Protein AF-A0AA96ZUB6-F1 (afdb_monomer)

Mean predicted aligned error: 4.88 Å

Organism: NCBI:txid3028295

Sequence (111 aa):
MSPQPDSWKSKRGGIHTTIIGERKGRKIASLVASQESVKKLIPGIIQSKGPSGGSFRAKVLRPDSRGNLRLLFTQGTSYQEIILVTTAADLAEGEAISDELNSLIEKELDE

Secondary structure (DSSP, 8-state):
-PPPTTHHHHHB-SS----SSHHHHHHHHHHHHH-TTEEEEEEEEEEESS-S-S-EEEEEEPP-TTS-EEEEEEETTEEEEEEEEES-SSHHHHHHHHHHHHHHHHHHHH-

Structure (mmCIF, N/CA/C/O backbone):
data_AF-A0AA96ZUB6-F1
#
_entry.id   AF-A0AA96ZUB6-F1
#
loop_
_atom_site.group_PDB
_atom_site.id
_atom_site.type_symbol
_atom_site.label_atom_id
_atom_site.label_alt_id
_atom_site.label_comp_id
_atom_site.label_asym_id
_atom_site.label_entity_id
_atom_site.label_seq_id
_atom_site.pdbx_PDB_ins_code
_atom_site.Cartn_x
_atom_site.Cartn_y
_atom_site.Cartn_z
_atom_site.occupancy
_atom_site.B_iso_or_equiv
_atom_site.auth_seq_id
_atom_site.auth_comp_id
_atom_site.auth_asym_id
_atom_site.auth_atom_id
_atom_site.pdbx_PDB_model_num
ATOM 1 N N . MET A 1 1 ? 11.528 -0.190 17.050 1.00 42.31 1 MET A N 1
ATOM 2 C CA . MET A 1 1 ? 11.278 -1.638 16.901 1.00 42.31 1 MET A CA 1
ATOM 3 C C . MET A 1 1 ? 11.464 -1.963 15.427 1.00 42.31 1 MET A C 1
ATOM 5 O O . MET A 1 1 ? 10.661 -1.499 14.630 1.00 42.31 1 MET A O 1
ATOM 9 N N . SER A 1 2 ? 12.552 -2.623 15.027 1.00 41.03 2 SER A N 1
ATOM 10 C CA . SER A 1 2 ? 12.730 -3.003 13.618 1.00 41.03 2 SER A CA 1
ATOM 11 C C . SER A 1 2 ? 11.619 -3.987 13.224 1.00 41.03 2 SER A C 1
ATOM 13 O O . SER A 1 2 ? 11.358 -4.910 14.002 1.00 41.03 2 SER A O 1
ATOM 15 N N . PRO A 1 3 ? 10.942 -3.813 12.076 1.00 48.19 3 PRO A N 1
ATOM 16 C CA . PRO A 1 3 ? 9.905 -4.745 11.647 1.00 48.19 3 PRO A CA 1
ATOM 17 C C . PRO A 1 3 ? 10.510 -6.148 11.526 1.00 48.19 3 PRO A C 1
ATOM 19 O O . PRO A 1 3 ? 11.584 -6.322 10.944 1.00 48.19 3 PRO A O 1
ATOM 22 N N . GLN A 1 4 ? 9.851 -7.149 12.123 1.00 55.59 4 GLN A N 1
ATOM 23 C CA . GLN A 1 4 ? 10.333 -8.528 12.072 1.00 55.59 4 GLN A CA 1
ATOM 24 C C . GLN A 1 4 ? 10.485 -8.971 10.605 1.00 55.59 4 GLN A C 1
ATOM 26 O O . GLN A 1 4 ? 9.552 -8.786 9.817 1.00 55.59 4 GLN A O 1
ATOM 31 N N . PRO A 1 5 ? 11.625 -9.580 10.229 1.00 50.56 5 PRO A N 1
ATOM 32 C CA . PRO A 1 5 ? 12.025 -9.775 8.833 1.00 50.56 5 PRO A CA 1
ATOM 33 C C . PRO A 1 5 ? 11.104 -10.682 7.992 1.00 50.56 5 PRO A C 1
ATOM 35 O O . PRO A 1 5 ? 11.268 -10.741 6.775 1.00 50.56 5 PRO A O 1
ATOM 38 N N . ASP A 1 6 ? 10.104 -11.332 8.595 1.00 55.72 6 ASP A N 1
ATOM 39 C CA . ASP A 1 6 ? 9.213 -12.290 7.929 1.00 55.72 6 ASP A CA 1
ATOM 40 C C . ASP A 1 6 ? 7.704 -12.017 8.101 1.00 55.72 6 ASP A C 1
ATOM 42 O O . ASP A 1 6 ? 6.893 -12.835 7.661 1.00 55.72 6 ASP A O 1
ATOM 46 N N . SER A 1 7 ? 7.288 -10.868 8.655 1.00 61.88 7 SER A N 1
ATOM 47 C CA . SER A 1 7 ? 5.857 -10.518 8.827 1.00 61.88 7 SER A CA 1
ATOM 48 C C . SER A 1 7 ? 5.041 -10.683 7.530 1.00 61.88 7 SER A C 1
ATOM 50 O O . SER A 1 7 ? 3.922 -11.200 7.529 1.00 61.88 7 SER A O 1
ATOM 52 N N . TRP A 1 8 ? 5.645 -10.327 6.395 1.00 74.75 8 TRP A N 1
ATOM 53 C CA . TRP A 1 8 ? 5.087 -10.486 5.054 1.00 74.75 8 TRP A CA 1
ATOM 54 C C . TRP A 1 8 ? 4.808 -11.938 4.655 1.00 74.75 8 TRP A C 1
ATOM 56 O O . TRP A 1 8 ? 3.825 -12.201 3.964 1.00 74.75 8 TRP A O 1
ATOM 66 N N . LYS A 1 9 ? 5.652 -12.905 5.040 1.00 78.81 9 LYS A N 1
ATOM 67 C CA . LYS A 1 9 ? 5.387 -14.323 4.738 1.00 78.81 9 LYS A CA 1
ATOM 68 C C . LYS A 1 9 ? 4.142 -14.803 5.472 1.00 78.81 9 LYS A C 1
ATOM 70 O O . LYS A 1 9 ? 3.338 -15.500 4.866 1.00 78.81 9 LYS A O 1
ATOM 75 N N . SER A 1 10 ? 3.971 -14.379 6.720 1.00 79.62 10 SER A N 1
ATOM 76 C CA . SER A 1 10 ? 2.849 -14.790 7.564 1.00 79.62 10 SER A CA 1
ATOM 77 C C . SER A 1 10 ? 1.522 -14.154 7.146 1.00 79.62 10 SER A C 1
ATOM 79 O O . SER A 1 10 ? 0.484 -14.801 7.242 1.00 79.62 10 SER A O 1
ATOM 81 N N . LYS A 1 11 ? 1.540 -12.904 6.660 1.00 84.62 11 LYS A N 1
ATOM 82 C CA . LYS A 1 11 ? 0.321 -12.173 6.261 1.00 84.62 11 LYS A CA 1
ATOM 83 C C . LYS A 1 11 ? 0.023 -12.186 4.762 1.00 84.62 11 LYS A C 1
ATOM 85 O O . LYS A 1 11 ? -0.990 -11.629 4.336 1.00 84.62 11 LYS A O 1
ATOM 90 N N . ARG A 1 12 ? 0.870 -12.800 3.936 1.00 82.06 12 ARG A N 1
ATOM 91 C CA . ARG A 1 12 ? 0.571 -12.973 2.511 1.00 82.06 12 ARG A CA 1
ATOM 92 C C . ARG A 1 12 ? -0.566 -13.961 2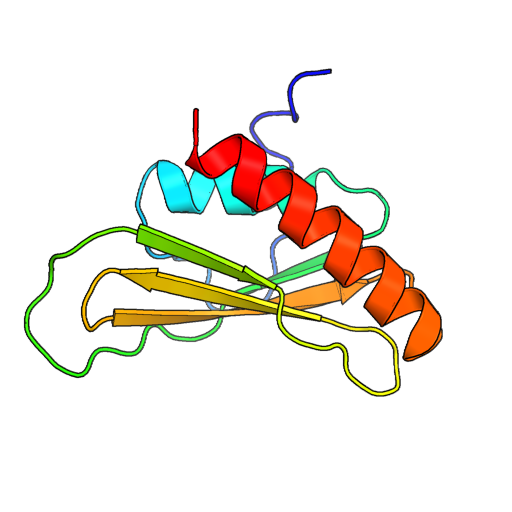.298 1.00 82.06 12 ARG A C 1
ATOM 94 O O . ARG A 1 12 ? -0.643 -14.991 2.956 1.00 82.06 12 ARG A O 1
ATOM 101 N N . GLY A 1 13 ? -1.387 -13.718 1.286 1.00 80.44 13 GLY A N 1
ATOM 102 C CA . GLY A 1 13 ? -2.204 -14.772 0.697 1.00 80.44 13 GLY A CA 1
ATOM 103 C C . GLY A 1 13 ? -2.593 -14.482 -0.744 1.00 80.44 13 GLY A C 1
ATOM 104 O O . GLY A 1 13 ? -2.094 -13.541 -1.348 1.00 80.44 13 GLY A O 1
ATOM 105 N N . GLY A 1 14 ? -3.494 -15.301 -1.283 1.00 82.25 14 GLY A N 1
ATOM 106 C CA . GLY A 1 14 ? -3.794 -15.312 -2.716 1.00 82.25 14 GLY A CA 1
ATOM 107 C C . GLY A 1 14 ? -2.869 -16.255 -3.489 1.00 82.25 14 GLY A C 1
ATOM 108 O O . GLY A 1 14 ? -2.034 -16.940 -2.903 1.00 82.25 14 GLY A O 1
ATOM 109 N N . ILE A 1 15 ? -3.064 -16.311 -4.807 1.00 83.62 15 ILE A N 1
ATOM 110 C CA . ILE A 1 15 ? -2.338 -17.223 -5.708 1.00 83.62 15 ILE A CA 1
ATOM 111 C C . ILE A 1 1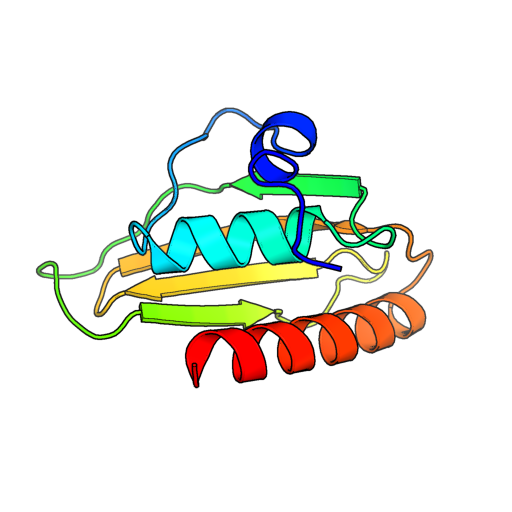5 ? -0.969 -16.641 -6.088 1.00 83.62 15 ILE A C 1
ATOM 113 O O . ILE A 1 15 ? 0.013 -17.369 -6.224 1.00 83.62 15 ILE A O 1
ATOM 117 N N . HIS A 1 16 ? -0.884 -15.319 -6.234 1.00 85.62 16 HIS A N 1
ATOM 118 C CA . HIS A 1 16 ? 0.352 -14.645 -6.607 1.00 85.62 16 HIS A CA 1
ATOM 119 C C . HIS A 1 16 ? 1.164 -14.297 -5.362 1.00 85.62 16 HIS A C 1
ATOM 121 O O . HIS A 1 16 ? 0.673 -13.671 -4.429 1.00 85.62 16 HIS A O 1
ATOM 127 N N . THR A 1 17 ? 2.433 -14.696 -5.352 1.00 85.88 17 THR A N 1
ATOM 128 C CA . THR A 1 17 ? 3.340 -14.471 -4.216 1.00 85.88 17 THR A CA 1
ATOM 129 C C . THR A 1 17 ? 4.523 -13.573 -4.570 1.00 85.88 17 THR A C 1
ATOM 131 O O . THR A 1 17 ? 5.202 -13.078 -3.664 1.00 85.88 17 THR A O 1
ATOM 134 N N . THR A 1 18 ? 4.753 -13.351 -5.866 1.00 91.00 18 THR A N 1
ATOM 135 C CA . THR A 1 18 ? 5.814 -12.503 -6.416 1.00 91.00 18 THR A CA 1
ATOM 136 C C . THR A 1 18 ? 5.439 -11.030 -6.308 1.00 91.00 18 THR A C 1
ATOM 138 O O . THR A 1 18 ? 4.308 -10.661 -6.619 1.00 91.00 18 THR A O 1
ATOM 141 N N . ILE A 1 19 ? 6.403 -10.194 -5.908 1.00 93.38 19 ILE A N 1
ATOM 142 C CA . ILE A 1 19 ? 6.264 -8.734 -5.861 1.00 93.38 19 ILE A CA 1
ATOM 143 C C . ILE A 1 19 ? 7.384 -8.027 -6.630 1.00 93.38 19 ILE A C 1
ATOM 145 O O . ILE A 1 19 ? 8.523 -8.500 -6.616 1.00 93.38 19 ILE A O 1
ATOM 149 N N . ILE A 1 20 ? 7.068 -6.904 -7.283 1.00 93.50 20 ILE A N 1
ATOM 150 C CA . ILE A 1 20 ? 8.054 -6.038 -7.962 1.00 93.50 20 ILE A CA 1
ATOM 151 C C . ILE A 1 20 ? 8.828 -5.149 -6.975 1.00 93.50 20 ILE A C 1
ATOM 153 O O . ILE A 1 20 ? 8.446 -5.024 -5.813 1.00 93.50 20 ILE A O 1
ATOM 157 N N . GLY A 1 21 ? 9.918 -4.515 -7.427 1.00 91.19 21 G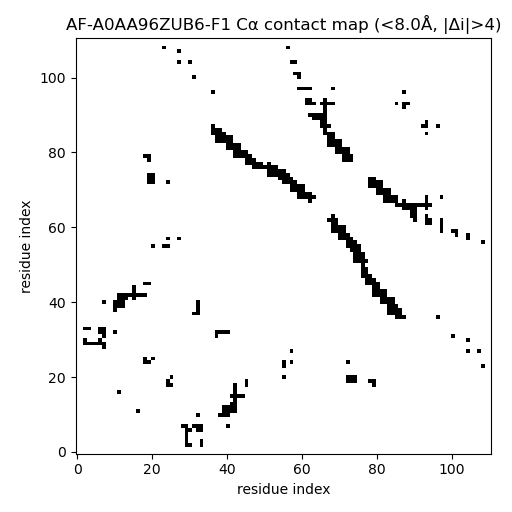LY A N 1
ATOM 158 C CA . GLY A 1 21 ? 10.728 -3.609 -6.599 1.00 91.19 21 GLY A CA 1
ATOM 159 C C . GLY A 1 21 ? 11.861 -4.266 -5.810 1.00 91.19 21 GLY A C 1
ATOM 160 O O . GLY A 1 21 ? 12.472 -3.609 -4.966 1.00 91.19 21 GLY A O 1
ATOM 161 N N . GLU A 1 22 ? 12.135 -5.550 -6.055 1.00 90.75 22 GLU A N 1
ATOM 162 C CA . GLU A 1 22 ? 13.236 -6.311 -5.451 1.00 90.75 22 GLU A CA 1
ATOM 163 C C . GLU A 1 22 ? 13.345 -6.116 -3.924 1.00 90.75 22 GLU A C 1
ATOM 165 O O . GLU A 1 22 ? 12.423 -6.456 -3.177 1.00 90.75 22 GLU A O 1
ATOM 170 N N . ARG A 1 23 ? 14.475 -5.577 -3.439 1.00 92.44 23 ARG A N 1
ATOM 171 C CA . ARG A 1 23 ? 14.728 -5.338 -2.016 1.00 92.44 23 ARG A CA 1
ATOM 172 C C . ARG A 1 23 ? 13.807 -4.261 -1.448 1.00 92.44 23 ARG A C 1
ATOM 174 O O . ARG A 1 23 ? 13.276 -4.472 -0.361 1.00 92.44 23 ARG A O 1
ATOM 181 N N . LYS A 1 24 ? 13.589 -3.153 -2.169 1.00 93.69 24 LYS A N 1
ATOM 182 C CA . LYS A 1 24 ? 12.699 -2.069 -1.717 1.00 93.69 24 LYS A CA 1
ATOM 183 C C . LYS A 1 24 ? 11.255 -2.563 -1.622 1.00 93.69 24 LYS A C 1
ATOM 185 O O . LYS A 1 24 ? 10.631 -2.411 -0.580 1.00 93.69 24 LYS A O 1
ATOM 190 N N . GLY A 1 25 ? 10.773 -3.268 -2.646 1.00 94.25 25 GLY A N 1
ATOM 191 C CA . GLY A 1 25 ? 9.438 -3.873 -2.651 1.00 94.25 25 GLY A CA 1
ATOM 192 C C . GLY A 1 25 ? 9.223 -4.842 -1.489 1.00 94.25 25 GLY A C 1
ATOM 193 O O . GLY A 1 25 ? 8.218 -4.754 -0.787 1.00 94.25 25 GLY A O 1
ATOM 194 N N . ARG A 1 26 ? 10.199 -5.721 -1.213 1.00 93.56 26 ARG A N 1
ATOM 195 C CA . ARG A 1 26 ? 10.151 -6.619 -0.045 1.00 93.56 26 ARG A CA 1
ATOM 196 C C . ARG A 1 26 ? 10.166 -5.863 1.284 1.00 93.56 26 ARG A C 1
ATOM 198 O O . ARG A 1 26 ? 9.415 -6.243 2.176 1.00 93.56 26 ARG A O 1
ATOM 205 N N . LYS A 1 27 ? 10.984 -4.814 1.418 1.00 94.75 27 LYS A N 1
ATOM 206 C CA . LYS A 1 27 ? 11.076 -4.008 2.648 1.00 94.75 27 LYS A CA 1
ATOM 207 C C . LYS A 1 27 ? 9.743 -3.316 2.942 1.00 94.75 27 LYS A C 1
ATOM 209 O O . LYS A 1 27 ? 9.213 -3.491 4.034 1.00 94.75 27 LYS A O 1
ATOM 214 N N . ILE A 1 28 ? 9.140 -2.672 1.938 1.00 96.81 28 ILE A N 1
ATOM 215 C CA . ILE A 1 28 ? 7.816 -2.046 2.065 1.00 96.81 28 ILE A CA 1
ATOM 216 C C . ILE A 1 28 ? 6.727 -3.078 2.370 1.00 96.81 28 ILE A C 1
ATOM 218 O O . ILE A 1 28 ? 5.920 -2.871 3.272 1.00 96.81 28 ILE A O 1
ATOM 222 N N . ALA A 1 29 ? 6.708 -4.215 1.672 1.00 94.94 29 ALA A N 1
ATOM 223 C CA . ALA A 1 29 ? 5.719 -5.259 1.927 1.00 94.94 29 ALA A CA 1
ATOM 224 C C . ALA A 1 29 ? 5.805 -5.802 3.369 1.00 94.94 29 ALA A C 1
ATOM 226 O O . ALA A 1 29 ? 4.774 -6.004 4.010 1.00 94.94 29 ALA A O 1
ATOM 227 N N . SER A 1 30 ? 7.017 -5.987 3.904 1.00 94.44 30 SER A N 1
ATOM 228 C CA . SER A 1 30 ? 7.232 -6.377 5.305 1.00 94.44 30 SER A CA 1
ATOM 229 C C . SER A 1 30 ? 6.866 -5.273 6.297 1.00 94.44 30 SER A C 1
ATOM 231 O O . SER A 1 30 ? 6.270 -5.568 7.335 1.00 94.44 30 SER A O 1
ATOM 233 N N . LEU A 1 31 ? 7.170 -4.011 5.982 1.00 95.75 31 LEU A N 1
ATOM 234 C CA . LEU A 1 31 ? 6.783 -2.859 6.795 1.00 95.75 31 LEU A CA 1
ATOM 235 C C . LEU A 1 31 ? 5.258 -2.787 6.936 1.00 95.75 31 LEU A C 1
ATOM 237 O O . LEU A 1 31 ? 4.747 -2.787 8.053 1.00 95.75 31 LEU A O 1
ATOM 241 N N . VAL A 1 32 ? 4.524 -2.834 5.824 1.00 95.88 32 VAL A N 1
ATOM 242 C CA . VAL A 1 32 ? 3.052 -2.817 5.832 1.00 95.88 32 VAL A CA 1
ATOM 243 C C . VAL A 1 32 ? 2.495 -4.052 6.547 1.00 95.88 32 VAL A C 1
ATOM 245 O O . VAL A 1 32 ? 1.590 -3.938 7.366 1.00 95.88 32 VAL A O 1
ATOM 248 N N . ALA A 1 33 ? 3.069 -5.236 6.317 1.00 94.31 33 ALA A N 1
ATOM 249 C CA . ALA A 1 33 ? 2.653 -6.455 7.009 1.00 94.31 33 ALA A CA 1
ATOM 250 C C . ALA A 1 33 ? 2.918 -6.433 8.523 1.00 94.31 33 ALA A C 1
ATOM 252 O O . ALA A 1 33 ? 2.235 -7.132 9.271 1.00 94.31 33 ALA A O 1
ATOM 253 N N . SER A 1 34 ? 3.886 -5.654 9.005 1.00 93.88 34 SER A N 1
ATOM 254 C CA . SER A 1 34 ? 4.132 -5.535 10.445 1.00 93.88 34 SER A CA 1
ATOM 255 C C . SER A 1 34 ? 3.076 -4.715 11.187 1.00 93.88 34 SER A C 1
ATOM 257 O O . SER A 1 34 ? 2.967 -4.872 12.399 1.00 93.88 34 SER A O 1
ATOM 259 N N . GLN A 1 35 ? 2.260 -3.921 10.486 1.00 94.88 35 GLN A N 1
ATOM 260 C CA . GLN A 1 35 ? 1.218 -3.122 11.128 1.00 94.88 35 GLN A CA 1
ATOM 2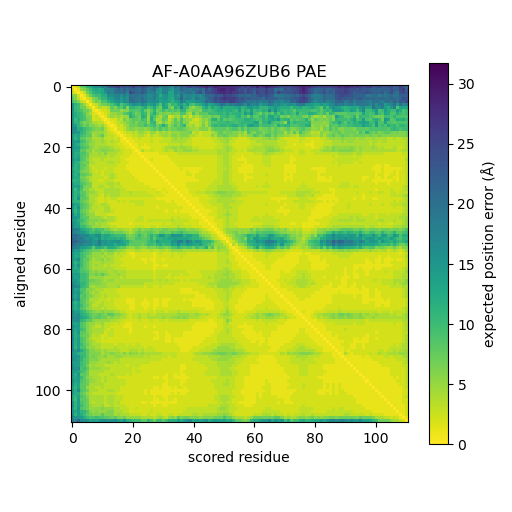61 C C . GLN A 1 35 ? 0.076 -3.996 11.642 1.00 94.88 35 GLN A C 1
ATOM 263 O O . GLN A 1 35 ? -0.399 -4.901 10.946 1.00 94.88 35 GLN A O 1
ATOM 268 N N . GLU A 1 36 ? -0.377 -3.726 12.865 1.00 94.00 36 GLU A N 1
ATOM 269 C CA . GLU A 1 36 ? -1.499 -4.435 13.493 1.00 94.00 36 GLU A CA 1
ATOM 270 C C . GLU A 1 36 ? -2.812 -4.195 12.738 1.00 94.00 36 GLU A C 1
ATOM 272 O O . GLU A 1 36 ? -3.607 -5.117 12.553 1.00 94.00 36 GLU A O 1
ATOM 277 N N . SER A 1 37 ? -2.965 -2.991 12.185 1.00 95.06 37 SER A N 1
ATOM 278 C CA . SER A 1 37 ? -4.102 -2.583 11.361 1.00 95.06 37 SER A CA 1
ATOM 279 C C . SER A 1 37 ? -4.225 -3.350 10.038 1.00 95.06 37 SER A C 1
ATOM 281 O O . SER A 1 37 ? -5.286 -3.344 9.413 1.00 95.06 37 SER A O 1
ATOM 283 N N . VAL A 1 38 ? -3.173 -4.057 9.604 1.00 96.81 38 VAL A N 1
ATOM 284 C CA . VAL A 1 38 ? -3.159 -4.858 8.374 1.00 96.81 38 VAL A CA 1
ATOM 285 C C . VAL A 1 38 ? -3.260 -6.338 8.722 1.00 96.81 38 VAL A C 1
ATOM 287 O O . VAL A 1 38 ? -2.326 -6.945 9.245 1.00 96.81 38 VAL A O 1
ATOM 290 N N . LYS A 1 39 ? -4.381 -6.965 8.365 1.00 95.44 39 LYS A N 1
ATOM 291 C CA . LYS A 1 39 ? -4.611 -8.403 8.565 1.00 95.44 39 LYS A CA 1
ATOM 292 C C . LYS A 1 39 ? -3.915 -9.240 7.500 1.00 95.44 39 LYS A C 1
ATOM 294 O O . LYS A 1 39 ? -3.360 -10.294 7.804 1.00 95.44 39 LYS A O 1
ATOM 299 N N . LYS A 1 40 ? -3.980 -8.801 6.240 1.00 95.19 40 LYS A N 1
ATOM 300 C CA . LYS A 1 40 ? -3.534 -9.600 5.094 1.00 95.19 40 LYS A CA 1
ATOM 301 C C . LYS A 1 40 ? -3.094 -8.729 3.929 1.00 95.19 40 LYS A C 1
ATOM 303 O O . LYS A 1 40 ? -3.678 -7.678 3.691 1.00 95.19 40 LYS A O 1
ATOM 308 N N . LEU A 1 41 ? -2.123 -9.220 3.164 1.00 96.38 41 LEU A N 1
ATOM 309 C CA . LEU A 1 41 ? -1.715 -8.647 1.887 1.00 96.38 41 LEU A CA 1
ATOM 310 C C . LEU A 1 41 ? -1.923 -9.672 0.772 1.00 96.38 41 LEU A C 1
ATOM 312 O O . LEU A 1 41 ? -1.497 -10.823 0.889 1.00 96.38 41 LEU A O 1
ATOM 316 N N . ILE A 1 42 ? -2.575 -9.257 -0.309 1.00 95.81 42 ILE A N 1
ATOM 317 C CA . ILE A 1 42 ? -2.926 -10.119 -1.438 1.00 95.81 42 ILE A CA 1
ATOM 318 C C . ILE A 1 42 ? -2.334 -9.509 -2.711 1.00 95.81 42 ILE A C 1
ATOM 320 O O . ILE A 1 42 ? -2.889 -8.541 -3.236 1.00 95.81 42 ILE A O 1
ATOM 324 N N . PRO A 1 43 ? -1.199 -10.034 -3.203 1.00 95.75 43 PRO A N 1
ATOM 325 C CA . PRO A 1 43 ? -0.591 -9.551 -4.434 1.00 95.75 43 PRO A CA 1
ATOM 326 C C . PRO A 1 43 ? -1.467 -9.856 -5.648 1.00 95.75 43 PRO A C 1
ATOM 328 O O . PRO A 1 43 ? -1.962 -10.973 -5.811 1.00 95.75 43 PRO A O 1
ATOM 331 N N . GLY A 1 44 ? -1.619 -8.867 -6.522 1.00 95.06 44 GLY A N 1
ATOM 332 C CA . GLY A 1 44 ? -2.171 -9.036 -7.858 1.00 95.06 44 GLY A CA 1
ATOM 333 C C . GLY A 1 44 ? -1.115 -9.452 -8.881 1.00 95.06 44 GLY A C 1
ATOM 334 O O . GLY A 1 44 ? 0.066 -9.645 -8.570 1.00 95.06 44 GLY A O 1
ATOM 335 N N . ILE A 1 45 ? -1.553 -9.566 -10.133 1.00 95.38 45 ILE A N 1
ATOM 336 C CA . ILE A 1 45 ? -0.665 -9.773 -11.280 1.00 95.38 45 ILE A CA 1
ATOM 337 C C . ILE A 1 45 ? 0.255 -8.565 -11.492 1.00 95.38 45 ILE A C 1
ATOM 339 O O . ILE A 1 45 ? -0.098 -7.429 -11.177 1.00 95.38 45 ILE A O 1
ATOM 343 N N . ILE A 1 46 ? 1.432 -8.815 -12.061 1.00 94.62 46 ILE A N 1
ATOM 344 C CA . ILE A 1 46 ? 2.349 -7.755 -12.485 1.00 94.62 46 ILE A CA 1
ATOM 345 C C . ILE A 1 46 ? 1.945 -7.332 -13.894 1.00 94.62 46 ILE A C 1
ATOM 347 O O . ILE A 1 46 ? 1.870 -8.167 -14.795 1.00 94.62 46 ILE A O 1
ATOM 351 N N . GLN A 1 47 ? 1.695 -6.041 -14.087 1.00 94.31 47 GLN A N 1
ATOM 352 C CA . GLN A 1 47 ? 1.350 -5.471 -15.384 1.00 94.31 47 GLN A CA 1
ATOM 353 C C . GLN A 1 47 ? 2.510 -4.608 -15.878 1.00 94.31 47 GLN A C 1
ATOM 355 O O . GLN A 1 47 ? 3.055 -3.808 -15.123 1.00 94.31 47 GLN A O 1
ATOM 360 N N . SER A 1 48 ? 2.888 -4.752 -17.149 1.00 92.50 48 SER A N 1
ATOM 361 C CA . SER A 1 48 ? 3.923 -3.929 -17.782 1.00 92.50 48 SER A CA 1
ATOM 362 C C . SER A 1 48 ? 3.453 -3.432 -19.142 1.00 92.50 48 SER A C 1
ATOM 364 O O . SER A 1 48 ? 2.804 -4.169 -19.885 1.00 92.50 48 SER A O 1
ATOM 366 N N . LYS A 1 49 ? 3.771 -2.173 -19.460 1.00 86.44 49 LYS A N 1
ATOM 367 C CA . LYS A 1 49 ? 3.458 -1.538 -20.751 1.00 86.44 49 LYS A CA 1
ATOM 368 C C . LYS A 1 49 ? 4.700 -1.190 -21.579 1.00 86.44 49 LYS A C 1
ATOM 370 O O . LYS A 1 49 ? 4.579 -0.502 -22.587 1.00 86.44 49 LYS A O 1
ATOM 375 N N . GLY A 1 50 ? 5.889 -1.627 -21.169 1.00 82.56 50 GLY A N 1
ATOM 376 C CA . GLY A 1 50 ? 7.127 -1.272 -21.853 1.00 82.56 50 GLY A CA 1
ATOM 377 C C . GLY A 1 50 ? 8.360 -1.967 -21.275 1.00 82.56 50 GLY A C 1
ATOM 378 O O . GLY A 1 50 ? 8.231 -2.882 -20.459 1.00 82.56 50 GLY A O 1
ATOM 379 N N . PRO A 1 51 ? 9.562 -1.553 -21.708 1.00 74.50 51 PRO A N 1
ATOM 380 C CA . PRO A 1 51 ? 10.805 -2.119 -21.210 1.00 74.50 51 PRO A CA 1
ATOM 381 C C . PRO A 1 51 ? 10.983 -1.859 -19.710 1.00 74.50 51 PRO A C 1
ATOM 383 O O . PRO A 1 51 ? 10.565 -0.829 -19.168 1.00 74.50 51 PRO A O 1
ATOM 386 N N . SER A 1 52 ? 11.610 -2.832 -19.054 1.00 68.50 52 SER A N 1
ATOM 387 C CA . SER A 1 52 ? 11.904 -2.843 -17.623 1.00 68.50 52 SER A CA 1
ATOM 388 C C . SER A 1 52 ? 12.936 -1.770 -17.256 1.00 68.50 52 SER A C 1
ATOM 390 O O . SER A 1 52 ? 13.905 -1.567 -17.983 1.00 68.50 52 SER A O 1
ATOM 392 N N . GLY A 1 53 ? 12.763 -1.107 -16.110 1.00 75.50 53 GLY A N 1
ATOM 393 C CA . GLY A 1 53 ? 13.705 -0.107 -15.594 1.00 75.50 53 GLY A CA 1
ATOM 394 C C . GLY A 1 53 ? 13.022 0.941 -14.716 1.00 75.50 53 GLY A C 1
ATOM 395 O O . GLY A 1 53 ? 11.834 0.830 -14.437 1.00 75.50 53 GLY A O 1
ATOM 396 N N . GLY A 1 54 ? 13.758 1.971 -14.293 1.00 85.94 54 GLY A N 1
ATOM 397 C CA . GLY A 1 54 ? 13.211 3.124 -13.567 1.00 85.94 54 GLY A CA 1
ATOM 398 C C . GLY A 1 54 ? 13.182 2.991 -12.041 1.00 85.94 54 GLY A C 1
ATOM 399 O O . GLY A 1 54 ? 13.530 1.958 -11.468 1.00 85.94 54 GLY A O 1
ATOM 400 N N . SER A 1 55 ? 12.790 4.081 -11.375 1.00 90.94 55 SER A N 1
ATOM 401 C CA . SER A 1 55 ? 12.728 4.141 -9.916 1.00 90.94 55 SER A CA 1
ATOM 402 C C . SER A 1 55 ? 11.523 3.384 -9.365 1.00 90.94 55 SER A C 1
ATOM 404 O O . SER A 1 55 ? 10.434 3.397 -9.944 1.00 90.94 55 SER A O 1
ATOM 406 N N . PHE A 1 56 ? 11.740 2.718 -8.232 1.00 95.06 56 PHE A N 1
ATOM 407 C CA . PHE A 1 56 ? 10.676 2.089 -7.464 1.00 95.06 56 PHE A CA 1
ATOM 408 C C . PHE A 1 56 ? 9.905 3.147 -6.674 1.00 95.06 56 PHE A C 1
ATOM 410 O O . PHE A 1 56 ? 10.511 3.997 -6.022 1.00 95.06 56 PHE A O 1
ATOM 417 N N . ARG A 1 57 ? 8.577 3.071 -6.716 1.00 96.00 57 ARG A N 1
ATOM 418 C CA . ARG A 1 57 ? 7.659 3.866 -5.900 1.00 96.00 57 ARG A CA 1
ATOM 419 C C . ARG A 1 57 ? 6.613 2.945 -5.291 1.00 96.00 57 ARG A C 1
ATOM 421 O O . ARG A 1 57 ? 6.199 1.971 -5.922 1.00 96.00 57 ARG A O 1
ATOM 428 N N . ALA A 1 58 ? 6.162 3.292 -4.097 1.00 97.75 58 ALA A N 1
ATOM 429 C CA . ALA A 1 58 ? 5.056 2.632 -3.427 1.00 97.75 58 ALA A CA 1
ATOM 430 C C . ALA A 1 58 ? 4.092 3.691 -2.894 1.00 97.75 58 ALA A C 1
ATOM 432 O O . ALA A 1 58 ? 4.537 4.721 -2.395 1.00 97.75 58 ALA A O 1
ATOM 433 N N . LYS A 1 59 ? 2.786 3.453 -3.023 1.00 98.12 59 LYS A N 1
ATOM 434 C CA . LYS A 1 59 ? 1.756 4.348 -2.487 1.00 98.12 59 LYS A CA 1
ATOM 435 C C . LYS A 1 59 ? 0.514 3.568 -2.086 1.00 98.12 59 LYS A C 1
ATOM 437 O O . LYS A 1 59 ? 0.047 2.725 -2.853 1.00 98.12 59 LYS A O 1
ATOM 442 N N . VAL A 1 60 ? -0.038 3.870 -0.918 1.00 98.38 60 VAL A N 1
ATOM 443 C CA . VAL A 1 60 ? -1.359 3.387 -0.515 1.00 98.38 60 VAL A CA 1
ATOM 444 C C . VAL A 1 60 ? -2.420 4.310 -1.109 1.00 98.38 60 VAL A C 1
ATOM 446 O O . VAL A 1 60 ? -2.359 5.533 -0.984 1.00 98.38 60 VAL A O 1
ATOM 449 N N . LEU A 1 61 ? -3.356 3.708 -1.833 1.00 98.12 61 LEU A N 1
ATOM 450 C CA . LEU A 1 61 ? -4.489 4.367 -2.464 1.00 98.12 61 LEU A CA 1
ATOM 451 C C . LEU A 1 61 ? -5.656 4.479 -1.483 1.00 98.12 61 LEU A C 1
ATOM 453 O O . LEU A 1 61 ? -5.696 3.801 -0.458 1.00 98.12 61 LEU A O 1
ATOM 457 N N . ARG A 1 62 ? -6.642 5.292 -1.868 1.00 96.06 62 ARG A N 1
ATOM 458 C CA . ARG A 1 62 ? -7.866 5.499 -1.097 1.00 96.06 62 ARG A CA 1
ATOM 459 C C . ARG A 1 62 ? -8.551 4.164 -0.739 1.00 96.06 62 ARG A C 1
ATOM 461 O O . ARG A 1 62 ? -8.639 3.296 -1.617 1.00 96.06 62 ARG A O 1
ATOM 468 N N . PRO A 1 63 ? -9.062 4.017 0.497 1.00 97.69 63 PRO A N 1
ATOM 469 C CA . PRO A 1 63 ? -9.844 2.854 0.905 1.00 97.69 63 PRO A CA 1
ATOM 470 C C . PRO A 1 63 ? -11.151 2.672 0.136 1.00 97.69 63 PRO A C 1
ATOM 472 O O . PRO A 1 63 ? -11.708 3.607 -0.444 1.00 97.69 63 PRO A O 1
ATOM 475 N N . ASP A 1 64 ? -11.653 1.440 0.181 1.00 96.50 64 ASP A N 1
ATOM 476 C CA . ASP A 1 64 ? -13.033 1.118 -0.168 1.00 96.50 64 ASP A CA 1
ATOM 477 C C . ASP A 1 64 ? -14.013 1.464 0.972 1.00 96.50 64 ASP A C 1
ATOM 479 O O . ASP A 1 64 ? -13.630 1.923 2.048 1.00 96.50 64 ASP A O 1
ATOM 483 N N . SER A 1 65 ? -15.310 1.229 0.753 1.00 96.44 65 SER A N 1
ATOM 484 C CA . SER A 1 65 ? -16.353 1.512 1.750 1.00 96.44 65 SER A CA 1
ATOM 485 C C . SER A 1 65 ? -16.252 0.678 3.032 1.00 96.44 65 SER A C 1
ATOM 487 O O . SER A 1 65 ? -16.897 1.017 4.019 1.00 96.44 65 SER A O 1
ATOM 489 N N . ARG A 1 66 ? -15.468 -0.405 3.022 1.00 95.81 66 ARG A N 1
ATOM 490 C CA . ARG A 1 66 ? -15.209 -1.282 4.170 1.00 95.81 66 ARG A CA 1
ATOM 491 C C . ARG A 1 66 ? -13.860 -0.984 4.830 1.00 95.81 66 ARG A C 1
ATOM 493 O O . ARG A 1 66 ? -13.444 -1.746 5.693 1.00 95.81 66 ARG A O 1
ATOM 500 N N . GLY A 1 67 ? -13.155 0.055 4.385 1.00 96.62 67 GLY A N 1
ATOM 501 C CA . GLY A 1 67 ? -11.855 0.444 4.921 1.00 96.62 67 GLY A CA 1
ATOM 502 C C . GLY A 1 67 ? -10.673 -0.402 4.441 1.00 96.62 67 GLY A C 1
ATOM 503 O O . GLY A 1 67 ? -9.569 -0.249 4.968 1.00 96.62 67 GLY A O 1
ATOM 504 N N . ASN A 1 68 ? -10.851 -1.285 3.449 1.00 97.81 68 ASN A N 1
ATOM 505 C CA . ASN A 1 68 ? -9.727 -2.020 2.860 1.00 97.81 68 ASN A CA 1
ATOM 506 C C . ASN A 1 68 ? -8.970 -1.139 1.873 1.00 97.81 68 ASN A C 1
ATOM 508 O O . ASN A 1 68 ? -9.553 -0.288 1.204 1.00 97.81 68 ASN A O 1
ATOM 512 N N . LEU A 1 69 ? -7.669 -1.386 1.741 1.00 98.25 69 LEU A N 1
ATOM 513 C CA . LEU A 1 69 ? -6.760 -0.512 1.007 1.00 98.25 69 LEU A CA 1
ATOM 514 C C . LEU A 1 69 ? -6.147 -1.217 -0.204 1.00 98.25 69 LEU A C 1
ATOM 516 O O . LEU A 1 69 ? -6.131 -2.446 -0.311 1.00 98.25 69 LEU A O 1
ATOM 520 N N . ARG A 1 70 ? -5.589 -0.423 -1.119 1.00 98.06 70 ARG A N 1
ATOM 521 C CA . ARG A 1 70 ? -4.769 -0.911 -2.236 1.00 98.06 70 ARG A CA 1
ATOM 522 C C . ARG A 1 70 ? -3.399 -0.263 -2.165 1.00 98.06 70 ARG A C 1
ATOM 524 O O . ARG A 1 70 ? -3.292 0.955 -2.184 1.00 98.06 70 ARG A O 1
ATOM 531 N N . LEU A 1 71 ? -2.356 -1.076 -2.110 1.00 98.19 71 LEU A N 1
ATOM 532 C CA . LEU A 1 71 ? -0.969 -0.648 -2.222 1.00 98.19 71 LEU A CA 1
ATOM 533 C C . LEU A 1 71 ? -0.522 -0.807 -3.673 1.00 98.19 71 LEU A C 1
ATOM 535 O O . LEU A 1 71 ? -0.541 -1.910 -4.216 1.00 98.19 71 LE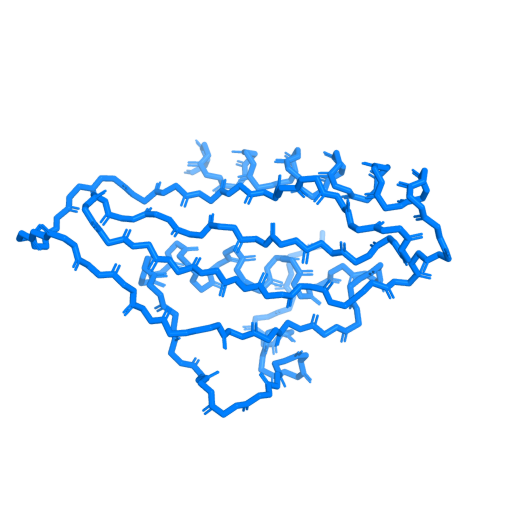U A O 1
ATOM 539 N N . LEU A 1 72 ? -0.127 0.296 -4.298 1.00 98.06 72 LEU A N 1
ATOM 540 C CA . LEU A 1 72 ? 0.393 0.318 -5.656 1.00 98.06 72 LEU A CA 1
ATOM 541 C C . LEU A 1 72 ? 1.918 0.348 -5.611 1.00 98.06 72 LEU A C 1
ATOM 543 O O . LEU A 1 72 ? 2.511 1.312 -5.127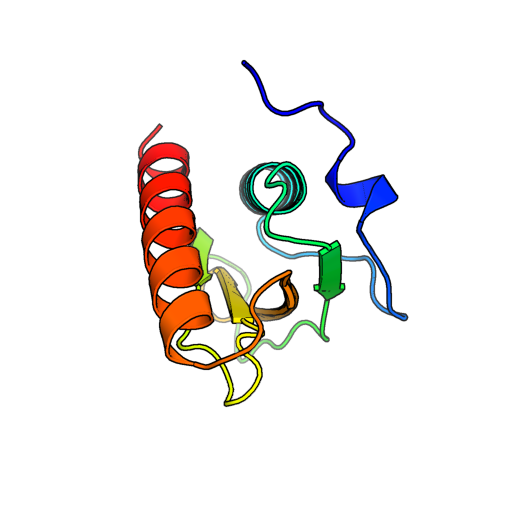 1.00 98.06 72 LEU A O 1
ATOM 547 N N . PHE A 1 73 ? 2.543 -0.697 -6.141 1.00 97.00 73 PHE A N 1
ATOM 548 C CA . PHE A 1 73 ? 3.958 -0.697 -6.480 1.00 97.00 73 PHE A CA 1
ATOM 549 C C . PHE A 1 73 ? 4.128 -0.297 -7.939 1.00 97.00 73 PHE A C 1
ATOM 551 O O . PHE A 1 73 ? 3.425 -0.806 -8.810 1.00 97.00 73 PHE A O 1
ATOM 558 N N . THR A 1 74 ? 5.102 0.568 -8.204 1.00 96.00 74 THR A N 1
ATOM 559 C CA . THR A 1 74 ? 5.462 1.005 -9.554 1.00 96.00 74 THR A CA 1
ATOM 560 C C . THR A 1 74 ? 6.973 0.951 -9.712 1.00 96.00 74 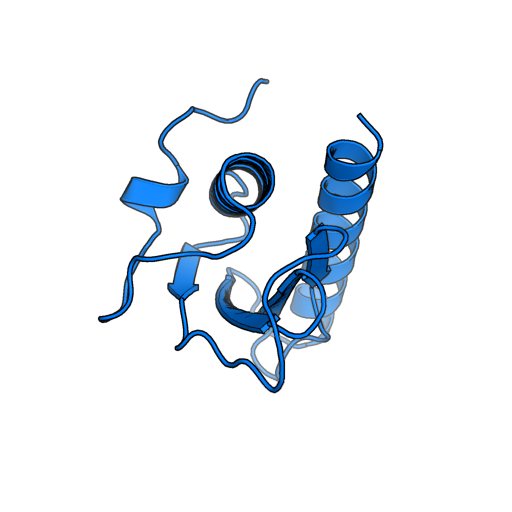THR A C 1
ATOM 562 O O . THR A 1 74 ? 7.705 1.463 -8.869 1.00 96.00 74 THR A O 1
ATOM 565 N N . GLN A 1 75 ? 7.451 0.355 -10.800 1.00 93.81 75 GLN A N 1
ATOM 566 C CA . GLN A 1 75 ? 8.856 0.347 -11.192 1.00 93.81 75 GLN A CA 1
ATOM 567 C C . GLN A 1 75 ? 8.940 0.648 -12.692 1.00 93.81 75 GLN A C 1
ATOM 569 O O . GLN A 1 75 ? 8.669 -0.212 -13.533 1.00 93.81 75 GLN A O 1
ATOM 574 N N . GLY A 1 76 ? 9.232 1.912 -13.011 1.00 91.75 76 GLY A N 1
ATOM 575 C CA . GLY A 1 76 ? 9.182 2.440 -14.378 1.00 91.75 76 GLY A CA 1
ATOM 576 C C . GLY A 1 76 ? 7.824 2.226 -15.042 1.00 91.75 76 GLY A C 1
ATOM 577 O O . GLY A 1 76 ? 6.840 2.845 -14.648 1.00 91.75 76 GLY A O 1
ATOM 578 N N . THR A 1 77 ? 7.779 1.369 -16.066 1.00 91.81 77 THR A N 1
ATOM 579 C CA . THR A 1 77 ? 6.563 1.058 -16.847 1.00 91.81 77 THR A CA 1
ATOM 580 C C . THR A 1 77 ? 5.778 -0.143 -16.313 1.00 91.81 77 THR A C 1
ATOM 582 O O . THR A 1 77 ? 4.715 -0.475 -16.848 1.00 91.81 77 THR A O 1
ATOM 585 N N . SER A 1 78 ? 6.301 -0.802 -15.276 1.00 94.31 78 SER A N 1
ATOM 586 C CA . SER A 1 78 ? 5.660 -1.926 -14.599 1.00 94.31 78 SER A CA 1
ATOM 587 C C . SER A 1 78 ? 4.964 -1.466 -13.325 1.00 94.31 78 SER A C 1
ATOM 589 O O . SER A 1 78 ? 5.487 -0.628 -12.590 1.00 94.31 78 SER A O 1
ATOM 591 N N . TYR A 1 79 ? 3.804 -2.042 -13.036 1.00 96.06 79 TYR A N 1
ATOM 592 C CA . TYR A 1 79 ? 3.073 -1.803 -11.803 1.00 96.06 79 TYR A CA 1
ATOM 593 C C . TYR A 1 79 ? 2.427 -3.083 -11.288 1.00 96.06 79 TYR A C 1
ATOM 595 O O . TYR A 1 79 ? 2.195 -4.046 -12.023 1.00 96.06 79 TYR A O 1
ATOM 603 N N . GLN A 1 80 ? 2.158 -3.088 -9.993 1.00 96.81 80 GLN A N 1
ATOM 604 C CA . GLN A 1 80 ? 1.484 -4.175 -9.320 1.00 96.81 80 GLN A CA 1
ATOM 605 C C . GLN A 1 80 ? 0.628 -3.612 -8.201 1.00 96.81 80 GLN A C 1
ATOM 607 O O . GLN A 1 80 ? 1.083 -2.804 -7.393 1.00 96.81 80 GLN A O 1
ATOM 612 N N . GLU A 1 81 ? -0.605 -4.082 -8.139 1.00 97.25 81 GLU A N 1
ATOM 613 C CA . GLU A 1 81 ? -1.510 -3.756 -7.053 1.00 97.25 81 GLU A CA 1
ATOM 614 C C . GLU A 1 81 ? -1.520 -4.877 -6.024 1.00 97.25 81 GLU A C 1
ATOM 616 O O . GLU A 1 81 ? -1.551 -6.061 -6.362 1.00 97.25 81 GLU A O 1
ATOM 621 N N . ILE A 1 82 ? -1.501 -4.495 -4.756 1.00 97.50 82 ILE A N 1
ATOM 622 C CA . ILE A 1 82 ? -1.572 -5.399 -3.618 1.00 97.50 82 ILE A CA 1
ATOM 623 C C . ILE A 1 82 ? -2.776 -4.966 -2.792 1.00 97.50 82 ILE A C 1
ATOM 625 O O . ILE A 1 82 ? -2.831 -3.840 -2.301 1.00 97.50 82 ILE A O 1
ATOM 629 N N . ILE A 1 83 ? -3.753 -5.853 -2.639 1.00 97.56 83 ILE A N 1
ATOM 630 C CA . ILE A 1 83 ? -4.912 -5.591 -1.784 1.00 97.56 83 ILE A CA 1
ATOM 631 C C . ILE A 1 83 ? -4.473 -5.767 -0.332 1.00 97.56 83 ILE A C 1
ATOM 633 O O . ILE A 1 83 ? -3.885 -6.791 0.023 1.00 97.56 83 ILE A O 1
ATOM 637 N N . LEU A 1 84 ? -4.773 -4.781 0.504 1.00 97.81 84 LEU A N 1
ATOM 638 C CA . LEU A 1 84 ? -4.545 -4.824 1.940 1.00 97.81 84 LEU A CA 1
ATOM 639 C C . LEU A 1 84 ? -5.893 -5.009 2.636 1.00 97.81 84 LEU A C 1
ATOM 641 O O . LEU A 1 84 ? -6.763 -4.141 2.569 1.00 97.81 84 LEU A O 1
ATOM 645 N N . VAL A 1 85 ? -6.058 -6.143 3.309 1.00 97.50 85 VAL A N 1
ATOM 646 C CA . VAL A 1 85 ? -7.205 -6.379 4.189 1.00 97.50 85 VAL A CA 1
ATOM 647 C C . VAL A 1 85 ? -6.879 -5.776 5.544 1.00 97.50 85 VAL A C 1
ATOM 649 O O . VAL A 1 85 ? -5.870 -6.153 6.150 1.00 97.50 85 VAL A O 1
ATOM 652 N N . THR A 1 86 ? -7.722 -4.869 6.021 1.00 97.31 86 THR A N 1
ATOM 653 C CA . THR A 1 86 ? -7.459 -4.080 7.228 1.00 97.31 86 THR A CA 1
ATOM 654 C C . THR A 1 86 ? -8.373 -4.474 8.392 1.00 97.31 86 THR A C 1
ATOM 656 O O . THR A 1 86 ? -9.256 -5.340 8.295 1.00 97.31 86 THR A O 1
ATOM 659 N N . THR A 1 87 ? -8.106 -3.891 9.557 1.00 97.12 87 THR A N 1
ATOM 660 C CA . THR A 1 87 ? -8.989 -3.934 10.727 1.00 97.12 87 THR A CA 1
ATOM 661 C C . THR A 1 87 ? -10.125 -2.923 10.667 1.00 97.12 87 THR A C 1
ATOM 663 O O . THR A 1 87 ? -11.057 -3.099 11.443 1.00 97.12 87 THR A O 1
ATOM 666 N N . ALA A 1 88 ? -10.062 -1.939 9.765 1.00 97.12 88 ALA A N 1
ATOM 667 C CA . ALA A 1 88 ? -11.070 -0.893 9.645 1.00 97.12 88 ALA A CA 1
ATOM 668 C C . ALA A 1 88 ? -12.474 -1.462 9.404 1.00 97.12 88 ALA A C 1
ATOM 670 O O . ALA A 1 88 ? -12.644 -2.481 8.725 1.00 97.12 88 ALA A O 1
ATOM 671 N N . ALA A 1 89 ? -13.468 -0.786 9.970 1.00 95.38 89 ALA A N 1
ATOM 672 C CA . ALA A 1 89 ? -14.879 -1.087 9.775 1.00 95.38 89 ALA A CA 1
ATOM 673 C C . ALA A 1 89 ? -15.511 -0.259 8.644 1.00 95.38 89 ALA A C 1
ATOM 675 O O . ALA A 1 89 ? -16.516 -0.682 8.065 1.00 95.38 89 ALA A O 1
ATOM 676 N N . ASP A 1 90 ? -14.932 0.900 8.318 1.00 97.12 90 ASP A N 1
ATOM 677 C CA . ASP A 1 90 ? -15.490 1.851 7.362 1.00 97.12 90 ASP A CA 1
ATOM 678 C C . ASP A 1 90 ? -14.423 2.660 6.603 1.00 97.12 90 ASP A C 1
ATOM 680 O O . ASP A 1 90 ? -13.211 2.488 6.770 1.00 97.12 90 ASP A O 1
ATOM 684 N N . LEU A 1 91 ? -14.905 3.541 5.723 1.00 97.38 91 LEU A N 1
ATOM 685 C CA . LEU A 1 91 ? -14.077 4.424 4.909 1.00 97.38 91 LEU A CA 1
ATOM 686 C C . LEU A 1 91 ? -13.201 5.362 5.753 1.00 97.38 91 LEU A C 1
ATOM 688 O O . LEU A 1 91 ? -12.049 5.571 5.390 1.00 97.38 91 LEU A O 1
ATOM 692 N N . ALA A 1 92 ? -13.723 5.923 6.846 1.00 97.56 92 ALA A N 1
ATOM 693 C CA . ALA A 1 92 ? -13.022 6.931 7.636 1.00 97.56 92 ALA A CA 1
ATOM 694 C C . ALA A 1 92 ? -11.857 6.311 8.419 1.00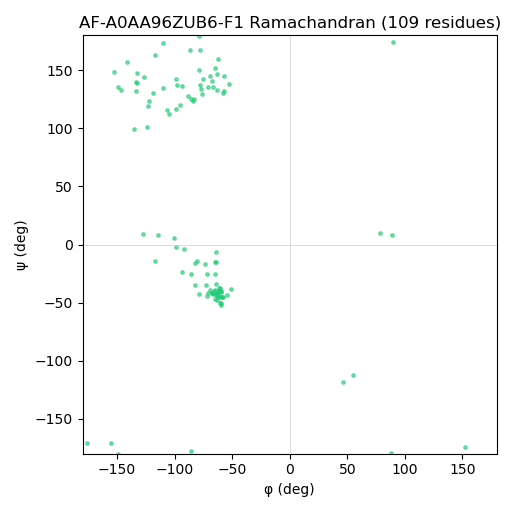 97.56 92 ALA A C 1
ATOM 696 O O . ALA A 1 92 ? -10.743 6.835 8.398 1.00 97.56 92 ALA A O 1
ATOM 697 N N . GLU A 1 93 ? -12.080 5.150 9.039 1.00 97.94 93 GLU A N 1
ATOM 698 C CA . GLU A 1 93 ? -11.004 4.367 9.652 1.00 97.94 93 GLU A CA 1
ATOM 699 C C . GLU A 1 93 ? -9.976 3.918 8.606 1.00 97.94 93 GLU A C 1
ATOM 701 O O . GLU A 1 93 ? -8.769 3.975 8.844 1.00 97.94 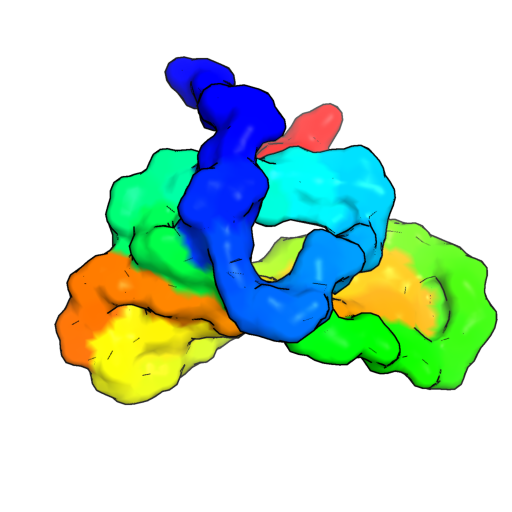93 GLU A O 1
ATOM 706 N N . GLY A 1 94 ? -10.438 3.515 7.417 1.00 98.06 94 GLY A N 1
ATOM 707 C CA . GLY A 1 94 ? -9.557 3.197 6.297 1.00 98.06 94 GLY A CA 1
ATOM 708 C C . GLY A 1 94 ? -8.687 4.383 5.869 1.00 98.06 94 GLY A C 1
ATOM 709 O O . GLY A 1 94 ? -7.514 4.190 5.549 1.00 98.06 94 GLY A O 1
ATOM 710 N N . GLU A 1 95 ? -9.237 5.602 5.855 1.00 98.19 95 GLU A N 1
ATOM 711 C CA . GLU A 1 95 ? -8.517 6.818 5.457 1.00 98.19 95 GLU A CA 1
ATOM 712 C C . GLU A 1 95 ? -7.421 7.130 6.488 1.00 98.19 95 GLU A C 1
ATOM 714 O O . GLU A 1 95 ? -6.272 7.339 6.102 1.00 98.19 95 GLU A O 1
ATOM 719 N N . ALA A 1 96 ? -7.716 6.990 7.785 1.00 98.00 96 ALA A N 1
ATOM 720 C CA . ALA A 1 96 ? -6.717 7.131 8.846 1.00 98.00 96 ALA A CA 1
ATOM 721 C C . ALA A 1 96 ? -5.559 6.118 8.717 1.00 98.00 96 ALA A C 1
ATOM 723 O O . ALA A 1 96 ? -4.389 6.496 8.800 1.00 98.00 96 ALA A O 1
ATOM 724 N N . ILE A 1 97 ? -5.862 4.839 8.452 1.00 98.06 97 ILE A N 1
ATOM 725 C CA . ILE A 1 97 ? -4.831 3.807 8.234 1.00 98.06 97 ILE A CA 1
ATOM 726 C C . ILE A 1 97 ? -4.023 4.106 6.962 1.00 98.06 97 ILE A C 1
ATOM 728 O O . ILE A 1 97 ? -2.808 3.910 6.933 1.00 98.06 97 ILE A O 1
ATOM 732 N N . SER A 1 98 ? -4.675 4.574 5.894 1.00 97.88 98 SER A N 1
ATOM 733 C CA . SER A 1 98 ? -4.007 4.951 4.643 1.00 97.88 98 SER A CA 1
ATOM 734 C C . SER A 1 98 ? -2.965 6.048 4.864 1.00 97.88 98 SER A C 1
ATOM 736 O O . SER A 1 98 ? -1.853 5.950 4.339 1.00 97.88 98 SER A O 1
ATOM 738 N N . ASP A 1 99 ? -3.307 7.078 5.636 1.00 98.25 99 ASP A N 1
ATOM 739 C CA . ASP A 1 99 ? -2.418 8.207 5.918 1.00 98.25 99 ASP A CA 1
ATOM 740 C C . ASP A 1 99 ? -1.213 7.781 6.767 1.00 98.25 99 ASP A C 1
ATOM 742 O O . ASP A 1 99 ? -0.071 8.146 6.463 1.00 98.25 99 ASP A O 1
ATOM 746 N N . GLU A 1 100 ? -1.440 6.935 7.776 1.00 97.94 100 GLU A N 1
ATOM 747 C CA . GLU A 1 100 ? -0.373 6.345 8.586 1.00 97.94 100 GLU A CA 1
ATOM 748 C C . GLU A 1 100 ? 0.583 5.507 7.723 1.00 97.94 100 GLU A C 1
ATOM 750 O O . GLU A 1 100 ? 1.802 5.703 7.754 1.00 97.94 100 GLU A O 1
ATOM 755 N N . LEU A 1 101 ? 0.040 4.598 6.906 1.00 97.94 101 LEU A N 1
ATOM 756 C CA . LEU A 1 101 ? 0.839 3.723 6.052 1.00 97.94 101 LEU A CA 1
ATOM 757 C C . LEU A 1 101 ? 1.637 4.505 5.008 1.00 97.94 101 LEU A C 1
ATOM 759 O O . LEU A 1 101 ? 2.811 4.198 4.804 1.00 97.94 101 LEU A O 1
ATOM 763 N N . ASN A 1 102 ? 1.041 5.509 4.357 1.00 98.25 102 ASN A N 1
ATOM 764 C CA . ASN A 1 102 ? 1.767 6.360 3.411 1.00 98.25 102 ASN A CA 1
ATOM 765 C C . ASN A 1 102 ? 2.912 7.108 4.103 1.00 98.25 102 ASN A C 1
ATOM 767 O O . ASN A 1 102 ? 4.031 7.084 3.600 1.00 98.25 102 ASN A O 1
ATOM 771 N N . SER A 1 103 ? 2.674 7.667 5.293 1.00 97.75 103 SER A N 1
ATOM 772 C CA . SER A 1 103 ? 3.711 8.361 6.069 1.00 97.75 103 SER A CA 1
ATOM 773 C C . SER A 1 103 ? 4.888 7.446 6.434 1.00 97.75 103 SER A C 1
ATOM 775 O O . SER A 1 103 ? 6.040 7.877 6.441 1.00 97.75 103 SER A O 1
ATOM 777 N N . LEU A 1 104 ? 4.622 6.176 6.756 1.00 97.06 104 LEU A N 1
ATOM 778 C CA . LEU A 1 104 ? 5.666 5.186 7.037 1.00 97.06 104 LEU A CA 1
ATOM 779 C C . LEU A 1 104 ? 6.433 4.784 5.773 1.00 97.06 104 LEU A C 1
ATOM 781 O O . LEU A 1 104 ? 7.653 4.648 5.815 1.00 97.06 104 LEU A O 1
ATOM 785 N N . ILE A 1 105 ? 5.725 4.597 4.657 1.00 97.19 105 ILE A N 1
ATOM 786 C CA . ILE A 1 105 ? 6.323 4.240 3.366 1.00 97.19 105 ILE A CA 1
ATOM 787 C C . ILE A 1 105 ? 7.235 5.354 2.859 1.00 97.19 105 ILE A C 1
ATOM 789 O O . ILE A 1 105 ? 8.320 5.053 2.375 1.00 97.19 105 ILE A O 1
ATOM 793 N N . GLU A 1 106 ? 6.818 6.614 2.966 1.00 96.12 106 GLU A N 1
ATOM 794 C CA . GLU A 1 106 ? 7.626 7.762 2.542 1.00 96.12 106 GLU A CA 1
ATOM 795 C C . GLU A 1 106 ? 8.945 7.818 3.315 1.00 96.12 106 GLU A C 1
ATOM 797 O O . GLU A 1 106 ? 10.008 7.795 2.701 1.00 96.12 106 GLU A O 1
ATOM 802 N N . LYS A 1 107 ? 8.887 7.738 4.652 1.00 95.75 107 LYS A N 1
ATOM 803 C CA . LYS A 1 107 ? 10.088 7.681 5.505 1.00 95.75 107 LYS A CA 1
ATOM 804 C C . LYS A 1 107 ? 11.031 6.547 5.108 1.00 95.75 107 LYS A C 1
ATOM 806 O O . LYS A 1 107 ? 12.234 6.739 5.037 1.00 95.75 107 LYS A O 1
ATOM 811 N N . GLU A 1 108 ? 10.476 5.372 4.836 1.00 94.50 108 GLU A N 1
ATOM 812 C CA . GLU A 1 108 ? 11.233 4.175 4.468 1.00 94.50 108 GLU A CA 1
ATOM 813 C C . GLU A 1 108 ? 11.835 4.241 3.049 1.00 94.50 108 GLU A C 1
ATOM 815 O O . GLU A 1 108 ? 12.819 3.565 2.758 1.00 94.50 108 GLU A O 1
ATOM 820 N N . LEU A 1 109 ? 11.252 5.021 2.134 1.00 91.06 109 LEU A N 1
ATOM 821 C CA . LEU A 1 109 ? 11.782 5.193 0.777 1.00 91.06 109 LEU A CA 1
ATOM 822 C C . LEU A 1 109 ? 12.847 6.290 0.675 1.00 91.06 109 LEU A C 1
ATOM 824 O O . LEU A 1 109 ? 13.662 6.215 -0.255 1.00 91.06 109 LEU A O 1
ATOM 828 N N . ASP A 1 110 ? 12.811 7.259 1.591 1.00 88.50 110 ASP A N 1
ATOM 829 C CA . ASP A 1 110 ? 13.766 8.366 1.695 1.00 88.50 110 ASP A CA 1
ATOM 830 C C . ASP A 1 110 ? 15.060 7.985 2.450 1.00 88.50 110 ASP A C 1
ATOM 832 O O . ASP A 1 110 ? 16.064 8.688 2.319 1.00 88.50 110 ASP A O 1
ATOM 836 N N . GLU A 1 111 ? 15.059 6.867 3.191 1.00 73.50 111 GLU A N 1
ATOM 837 C CA . GLU A 1 111 ? 16.250 6.214 3.780 1.00 73.50 111 GLU A CA 1
ATOM 838 C C . GLU A 1 111 ? 17.073 5.391 2.762 1.00 73.50 111 GLU A C 1
ATOM 840 O O . GLU A 1 111 ? 18.324 5.444 2.848 1.00 73.50 111 GLU A O 1
#

Solvent-accessible surface area (backbone atoms only — not comparable to full-atom values): 5926 Å² total; per-residue (Å²): 130,82,64,60,96,54,33,33,70,76,27,48,40,77,91,40,82,72,74,70,52,63,70,61,32,51,50,51,46,21,51,54,37,54,37,84,58,37,64,32,39,32,39,43,69,81,46,66,82,59,75,88,49,72,67,70,48,74,45,56,42,81,40,43,77,52,9,32,34,37,38,38,40,35,32,54,45,29,37,32,47,27,42,34,42,43,67,35,79,27,40,67,53,12,45,54,51,33,53,54,51,36,57,51,49,50,58,64,69,76,107

pLDDT: mean 90.56, std 12.18, range [41.03, 98.38]

Radius of gyration: 13.25 Å; Cα contacts (8 Å, |Δi|>4): 230; chains: 1; bounding box: 33×26×39 Å

Nearest PDB structures (foldseek):
  2jp1-assembly1_B  TM=6.665E-01  e=1.034E+00  Homo sapiens
  2qos-assembly1_C  TM=4.926E-01  e=2.560E+00  Homo sapiens
  2ove-assembly1_A  TM=4.171E-01  e=1.677E+00  Homo sapiens
  3udi-assembly1_A  TM=3.978E-01  e=3.069E+00  Acinetobacter baumannii
  3udf-assembly1_A  TM=4.252E-01  e=3.908E+00  Acinetobacter baumannii

Foldseek 3Di:
DQQDLCLLVVQEDDDDDDDPPPPLRSSLSSVLSSDPFFRHKYKDDKDFDDDFAADWDWAWDQADQQLKIWIWIDGPRIIIIITTDGPGRGRVVSVVVRVVSRVVSVVSSVD

InterPro domains:
  IPR018664 Protein of unknown function DUF2103, metal-binding [PF09876] (9-102)